Protein AF-A0A132NIS8-F1 (afdb_monomer)

Organism: NCBI:txid1469144

Structure (mmCIF, N/CA/C/O backbone):
data_AF-A0A132NIS8-F1
#
_entry.id   AF-A0A132NIS8-F1
#
loop_
_atom_site.group_PDB
_atom_site.id
_atom_site.type_symbol
_atom_site.label_atom_id
_atom_site.label_alt_id
_atom_site.label_comp_id
_atom_site.label_asym_id
_atom_site.label_entity_id
_atom_site.label_seq_id
_atom_site.pdbx_PDB_ins_code
_atom_site.Cartn_x
_atom_site.Cartn_y
_atom_site.Cartn_z
_atom_site.occupancy
_atom_site.B_iso_or_equiv
_atom_site.auth_seq_id
_atom_site.auth_comp_id
_atom_site.auth_asym_id
_atom_site.auth_atom_id
_atom_site.pdbx_PDB_model_num
ATOM 1 N N . PRO A 1 1 ? 4.749 -0.884 -26.654 1.00 52.06 1 PRO A N 1
ATOM 2 C CA . PRO A 1 1 ? 5.762 -0.735 -25.580 1.00 52.06 1 PRO A CA 1
ATOM 3 C C . PRO A 1 1 ? 5.800 -1.979 -24.673 1.00 52.06 1 PRO A C 1
ATOM 5 O O . PRO A 1 1 ? 4.905 -2.173 -23.857 1.00 52.06 1 PRO A O 1
ATOM 8 N N . HIS A 1 2 ? 6.803 -2.848 -24.831 1.00 63.47 2 HIS A N 1
ATOM 9 C CA . HIS A 1 2 ? 6.985 -3.995 -23.936 1.00 63.47 2 HIS A CA 1
ATOM 10 C C . HIS A 1 2 ? 7.818 -3.556 -22.730 1.00 63.47 2 HIS A C 1
ATOM 12 O O . HIS A 1 2 ? 9.031 -3.381 -22.832 1.00 63.47 2 HIS A O 1
ATOM 18 N N . VAL A 1 3 ? 7.164 -3.334 -21.590 1.00 69.94 3 VAL A N 1
ATOM 19 C CA . VAL A 1 3 ? 7.864 -3.046 -20.333 1.00 69.94 3 VAL A CA 1
ATOM 20 C C . VAL A 1 3 ? 8.637 -4.300 -19.923 1.00 69.94 3 VAL A C 1
ATOM 22 O O . VAL A 1 3 ? 8.032 -5.334 -19.640 1.00 69.94 3 VAL A O 1
ATOM 25 N N . ARG A 1 4 ? 9.973 -4.231 -19.881 1.00 76.19 4 ARG A N 1
ATOM 26 C CA . ARG A 1 4 ? 10.781 -5.305 -19.286 1.00 76.19 4 ARG A CA 1
ATOM 27 C C . ARG A 1 4 ? 10.624 -5.251 -17.769 1.00 76.19 4 ARG A C 1
ATOM 29 O O . ARG A 1 4 ? 11.043 -4.288 -17.135 1.00 76.19 4 ARG A O 1
ATOM 36 N N . ARG A 1 5 ? 10.036 -6.296 -17.187 1.00 81.94 5 ARG A N 1
ATOM 37 C CA . ARG A 1 5 ? 9.917 -6.459 -15.734 1.00 81.94 5 ARG A CA 1
ATOM 38 C C . ARG A 1 5 ? 11.053 -7.355 -15.248 1.00 81.94 5 ARG A C 1
ATOM 40 O O . ARG A 1 5 ? 10.921 -8.572 -15.242 1.00 81.94 5 ARG A O 1
ATOM 47 N N . GLY A 1 6 ? 12.192 -6.752 -14.911 1.00 90.19 6 GLY A N 1
ATOM 48 C CA . GLY A 1 6 ? 13.274 -7.477 -14.237 1.00 90.19 6 GLY A CA 1
ATOM 49 C C . GLY A 1 6 ? 12.848 -7.955 -12.837 1.00 90.19 6 GLY A C 1
ATOM 50 O O . GLY A 1 6 ? 11.815 -7.502 -12.337 1.00 90.19 6 GLY A O 1
ATOM 51 N N . PRO A 1 7 ? 13.640 -8.815 -12.169 1.00 92.38 7 PRO A N 1
ATOM 52 C CA . PRO A 1 7 ? 13.294 -9.385 -10.862 1.00 92.38 7 PRO A CA 1
ATOM 53 C C . PRO A 1 7 ? 12.873 -8.344 -9.820 1.00 92.38 7 PRO A C 1
ATOM 55 O O . PRO A 1 7 ? 11.873 -8.531 -9.138 1.00 92.38 7 PRO A O 1
ATOM 58 N N . HIS A 1 8 ? 13.566 -7.206 -9.760 1.00 91.50 8 HIS A N 1
ATOM 59 C CA . HIS A 1 8 ? 13.220 -6.106 -8.858 1.00 91.50 8 HIS A CA 1
ATOM 60 C C . HIS A 1 8 ? 11.811 -5.542 -9.116 1.00 91.50 8 HIS A C 1
ATOM 62 O O . HIS A 1 8 ? 11.063 -5.271 -8.182 1.00 91.50 8 HIS A O 1
ATOM 68 N N . ALA A 1 9 ? 11.419 -5.380 -10.384 1.00 90.25 9 ALA A N 1
ATOM 69 C CA . ALA A 1 9 ? 10.089 -4.889 -10.740 1.00 90.25 9 ALA A CA 1
ATOM 70 C C . ALA A 1 9 ? 8.999 -5.921 -10.417 1.00 90.25 9 ALA A C 1
ATOM 72 O O . ALA A 1 9 ? 7.930 -5.543 -9.947 1.00 90.25 9 ALA A O 1
ATOM 73 N N . LEU A 1 10 ? 9.271 -7.210 -10.645 1.00 93.12 10 LEU A N 1
ATOM 74 C CA . LEU A 1 10 ? 8.344 -8.289 -10.295 1.00 93.12 10 LEU A CA 1
ATOM 75 C C . LEU A 1 10 ? 8.142 -8.372 -8.780 1.00 93.12 10 LEU A C 1
ATOM 77 O O . LEU A 1 10 ? 7.004 -8.371 -8.323 1.00 93.12 10 LEU A O 1
ATOM 81 N N . TRP A 1 11 ? 9.220 -8.355 -7.996 1.00 96.12 11 TRP A N 1
ATOM 82 C CA . TRP A 1 11 ? 9.115 -8.371 -6.538 1.00 96.12 11 TRP A CA 1
ATOM 83 C C . TRP A 1 11 ? 8.470 -7.109 -5.972 1.00 96.12 11 TRP A C 1
ATOM 85 O O . TRP A 1 11 ? 7.686 -7.215 -5.036 1.00 96.12 11 TRP A O 1
ATOM 95 N N . GLY A 1 12 ? 8.691 -5.940 -6.578 1.00 94.25 12 GLY A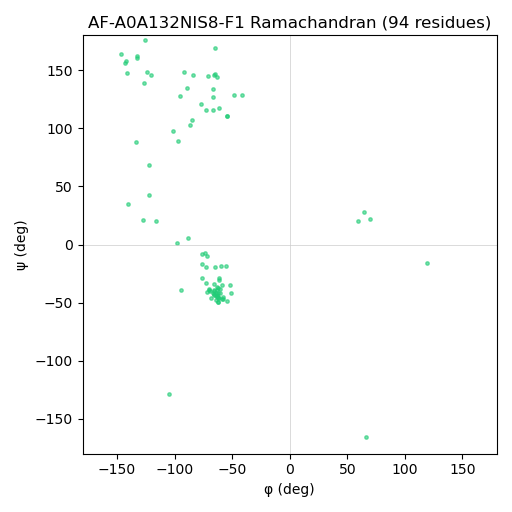 N 1
ATOM 96 C CA . GLY A 1 12 ? 7.946 -4.730 -6.222 1.00 94.25 12 GLY A CA 1
ATOM 97 C C . GLY A 1 12 ? 6.434 -4.870 -6.446 1.00 94.25 12 GLY A C 1
ATOM 98 O O . GLY A 1 12 ? 5.652 -4.421 -5.610 1.00 94.25 12 GLY A O 1
ATOM 99 N N . MET A 1 13 ? 6.008 -5.539 -7.527 1.00 92.94 13 MET A N 1
ATOM 100 C CA . MET A 1 13 ? 4.585 -5.827 -7.767 1.00 92.94 13 MET A CA 1
ATOM 101 C C . MET A 1 13 ? 4.018 -6.784 -6.721 1.00 92.94 13 MET A C 1
ATOM 103 O O . MET A 1 13 ? 2.904 -6.569 -6.252 1.00 92.94 13 MET A O 1
ATOM 107 N N . VAL A 1 14 ? 4.784 -7.805 -6.329 1.00 96.00 14 VAL A N 1
ATOM 108 C CA . VAL A 1 14 ? 4.380 -8.740 -5.273 1.00 96.00 14 VAL A CA 1
ATOM 109 C C . VAL A 1 14 ? 4.243 -8.018 -3.929 1.00 96.00 14 VAL A C 1
ATOM 111 O O . VAL A 1 14 ? 3.234 -8.208 -3.253 1.00 96.00 14 VAL A O 1
ATOM 114 N N . THR A 1 15 ? 5.189 -7.147 -3.557 1.00 96.75 15 THR A N 1
ATOM 115 C CA . THR A 1 15 ? 5.072 -6.322 -2.342 1.00 96.75 15 THR A CA 1
ATOM 116 C C . THR A 1 15 ? 3.809 -5.462 -2.376 1.00 96.75 15 THR A C 1
ATOM 118 O O . THR A 1 15 ? 3.061 -5.407 -1.399 1.00 96.75 15 THR A O 1
ATOM 121 N N . ASP A 1 16 ? 3.553 -4.791 -3.504 1.00 95.31 16 ASP A N 1
ATOM 122 C CA . ASP A 1 16 ? 2.385 -3.925 -3.656 1.00 95.31 16 ASP A CA 1
ATOM 123 C C . ASP A 1 16 ? 1.064 -4.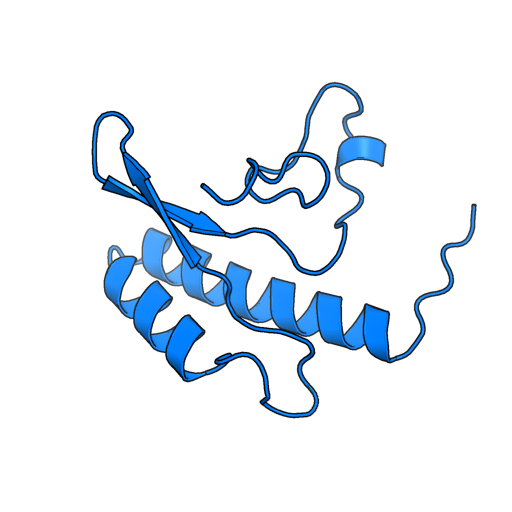678 -3.553 1.00 95.31 16 ASP A C 1
ATOM 125 O O . ASP A 1 16 ? 0.106 -4.148 -2.982 1.00 95.31 16 ASP A O 1
ATOM 129 N N . GLU A 1 17 ? 1.011 -5.881 -4.117 1.00 94.94 17 GLU A N 1
ATOM 130 C CA . GLU A 1 17 ? -0.177 -6.720 -4.084 1.00 94.94 17 GLU A CA 1
ATOM 131 C C . GLU A 1 17 ? -0.424 -7.300 -2.694 1.00 94.94 17 GLU A C 1
ATOM 133 O O . GLU A 1 17 ? -1.558 -7.276 -2.221 1.00 94.94 17 GLU A O 1
ATOM 138 N N . LEU A 1 18 ? 0.627 -7.735 -1.997 1.00 96.69 18 LEU A N 1
ATOM 139 C CA . LEU A 1 18 ? 0.522 -8.236 -0.629 1.00 96.69 18 LEU A CA 1
ATOM 140 C C . LEU A 1 18 ? 0.017 -7.147 0.329 1.00 96.69 18 LEU A C 1
ATOM 142 O O . LEU A 1 18 ? -0.967 -7.357 1.038 1.00 96.69 18 LEU A O 1
ATOM 146 N N . ALA A 1 19 ? 0.623 -5.955 0.295 1.00 96.81 19 ALA A N 1
ATOM 147 C CA . ALA A 1 19 ? 0.173 -4.820 1.103 1.00 96.81 19 ALA A CA 1
ATOM 148 C C . ALA A 1 19 ? -1.259 -4.382 0.738 1.00 96.81 19 ALA A C 1
ATOM 150 O O . ALA A 1 19 ? -2.066 -4.083 1.617 1.00 96.81 19 ALA A O 1
ATOM 151 N N . GLY A 1 20 ? -1.586 -4.350 -0.560 1.00 94.94 20 GLY A N 1
ATOM 152 C CA . GLY A 1 20 ? -2.913 -3.973 -1.047 1.00 94.94 20 GLY A CA 1
ATOM 153 C C . GLY A 1 20 ? -4.007 -4.965 -0.650 1.00 94.94 20 GLY A C 1
ATOM 154 O O . GLY A 1 20 ? -5.076 -4.544 -0.214 1.00 94.94 20 GLY A O 1
ATOM 155 N N . THR A 1 21 ? -3.731 -6.265 -0.753 1.00 96.00 21 THR A N 1
ATOM 156 C CA . THR A 1 21 ? -4.689 -7.334 -0.442 1.00 96.00 21 THR A CA 1
ATOM 157 C C . THR A 1 21 ? -4.985 -7.398 1.050 1.00 96.00 21 THR A C 1
ATOM 159 O O . THR A 1 21 ? -6.153 -7.441 1.429 1.00 96.00 21 THR A O 1
ATOM 162 N N . LEU A 1 22 ? -3.957 -7.337 1.906 1.00 97.50 22 LEU A N 1
ATOM 163 C CA . LEU A 1 22 ? -4.152 -7.305 3.360 1.00 97.50 22 LEU A CA 1
ATOM 164 C C . LEU A 1 22 ? -5.022 -6.115 3.771 1.00 97.50 22 LEU A C 1
ATOM 166 O O . LEU A 1 22 ? -5.984 -6.275 4.518 1.00 97.50 22 LEU A O 1
ATOM 170 N N . TRP A 1 23 ? -4.745 -4.937 3.212 1.00 97.00 23 TRP A N 1
ATOM 171 C CA . TRP A 1 23 ? -5.533 -3.743 3.494 1.00 97.00 23 TRP A CA 1
ATOM 172 C C . TRP A 1 23 ? -6.969 -3.832 2.970 1.00 97.00 23 TRP A C 1
ATOM 174 O O . TRP A 1 23 ? -7.910 -3.460 3.671 1.00 97.00 23 TRP A O 1
ATOM 184 N N . HIS A 1 24 ? -7.162 -4.363 1.760 1.00 95.88 24 HIS A N 1
ATOM 185 C CA . HIS A 1 24 ? -8.492 -4.600 1.205 1.00 95.88 24 HIS A CA 1
ATOM 186 C C . HIS A 1 24 ? -9.321 -5.535 2.097 1.00 95.88 24 HIS A C 1
ATOM 188 O O . HIS A 1 24 ? -10.462 -5.206 2.421 1.00 95.88 24 HIS A O 1
ATOM 194 N N . LEU A 1 25 ? -8.735 -6.650 2.546 1.00 98.12 25 LEU A N 1
ATOM 195 C CA . LEU A 1 25 ? -9.389 -7.592 3.456 1.00 98.12 25 LEU A CA 1
ATOM 196 C C . LEU A 1 25 ? -9.681 -6.955 4.818 1.00 98.12 25 LEU A C 1
ATOM 198 O O . LEU A 1 25 ? -10.779 -7.122 5.338 1.00 98.12 25 LEU A O 1
ATOM 202 N N . GLY A 1 26 ? -8.750 -6.168 5.363 1.00 98.00 26 GLY A N 1
ATOM 203 C CA . GLY A 1 26 ? -8.967 -5.400 6.590 1.00 98.00 26 GLY A CA 1
ATOM 204 C C . GLY A 1 26 ? -10.197 -4.504 6.497 1.00 98.00 26 GLY A C 1
ATOM 205 O O . GLY A 1 26 ? -11.069 -4.570 7.358 1.00 98.00 26 GLY A O 1
ATOM 206 N N . LYS A 1 27 ? -10.330 -3.733 5.412 1.00 96.19 27 LYS A N 1
ATOM 207 C CA . LYS A 1 27 ? -11.525 -2.908 5.176 1.00 96.19 27 LYS A CA 1
ATOM 208 C C . LYS A 1 27 ? -12.794 -3.743 5.042 1.00 96.19 27 LYS A C 1
ATOM 210 O O . LYS A 1 27 ? -13.800 -3.412 5.660 1.00 96.19 27 LYS A O 1
ATOM 215 N N . ALA A 1 28 ? -12.745 -4.832 4.274 1.00 98.12 28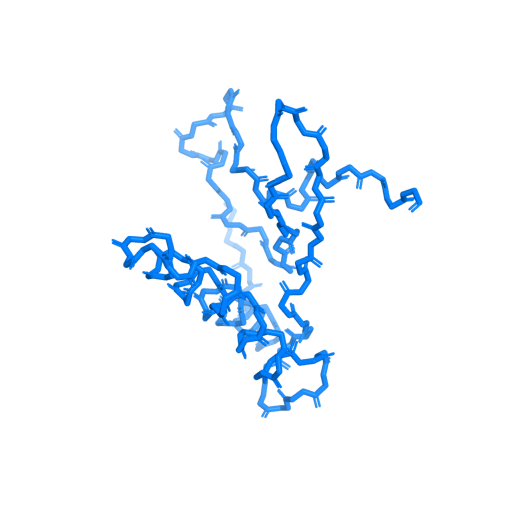 ALA A N 1
ATOM 216 C CA . ALA A 1 28 ? -13.893 -5.718 4.082 1.00 98.12 28 ALA A CA 1
ATOM 217 C C . ALA A 1 28 ? -14.379 -6.358 5.396 1.00 98.12 28 ALA A C 1
ATOM 219 O O . ALA A 1 28 ? -15.565 -6.640 5.540 1.00 98.12 28 ALA A O 1
ATOM 220 N N . LEU A 1 29 ? -13.474 -6.562 6.356 1.00 98.12 29 LEU A N 1
ATOM 221 C CA . LEU A 1 29 ? -13.754 -7.169 7.658 1.00 98.12 29 LEU A CA 1
ATOM 222 C C . LEU A 1 29 ? -13.955 -6.146 8.790 1.00 98.12 29 LEU A C 1
ATOM 224 O O . LEU A 1 29 ? -14.145 -6.554 9.933 1.00 98.12 29 LEU A O 1
ATOM 228 N N . GLY A 1 30 ? -13.887 -4.839 8.515 1.00 97.81 30 GLY A N 1
ATOM 229 C CA . GLY A 1 30 ? -13.972 -3.794 9.546 1.00 97.81 30 GLY A CA 1
ATOM 230 C C . GLY A 1 30 ? -12.757 -3.720 10.485 1.00 97.81 30 GLY A C 1
ATOM 231 O O . GLY A 1 30 ? -12.866 -3.204 11.590 1.00 97.81 30 GLY A O 1
ATOM 232 N N . ARG A 1 31 ? -11.601 -4.238 10.055 1.00 98.06 31 ARG A N 1
ATOM 233 C CA . ARG A 1 31 ? -10.338 -4.345 10.811 1.00 98.06 31 ARG A CA 1
ATOM 234 C C . ARG A 1 31 ? -9.189 -3.639 10.088 1.00 98.06 31 ARG A C 1
ATOM 236 O O . ARG A 1 31 ? -8.094 -4.176 9.938 1.00 98.06 31 ARG A O 1
ATOM 243 N N . GLU A 1 32 ? -9.461 -2.451 9.555 1.00 97.31 32 GLU A N 1
ATOM 244 C CA . GLU A 1 32 ? -8.512 -1.722 8.708 1.00 97.31 32 GLU A CA 1
ATOM 245 C C . GLU A 1 32 ? -7.215 -1.355 9.446 1.00 97.31 32 GLU A C 1
ATOM 247 O O . GLU A 1 32 ? -6.133 -1.592 8.915 1.00 97.31 32 GLU A O 1
ATOM 252 N N . GLU A 1 33 ? -7.312 -0.827 10.670 1.00 97.06 33 GLU A N 1
ATOM 253 C CA . GLU A 1 33 ? -6.149 -0.424 11.476 1.00 97.06 33 GLU A CA 1
ATOM 254 C C . GLU A 1 33 ? -5.245 -1.618 11.816 1.00 97.06 33 GLU A C 1
ATOM 256 O O . GLU A 1 33 ? -4.029 -1.542 11.638 1.00 97.06 33 GLU A O 1
ATOM 261 N N . GLU A 1 34 ? -5.839 -2.750 12.203 1.00 98.06 34 GL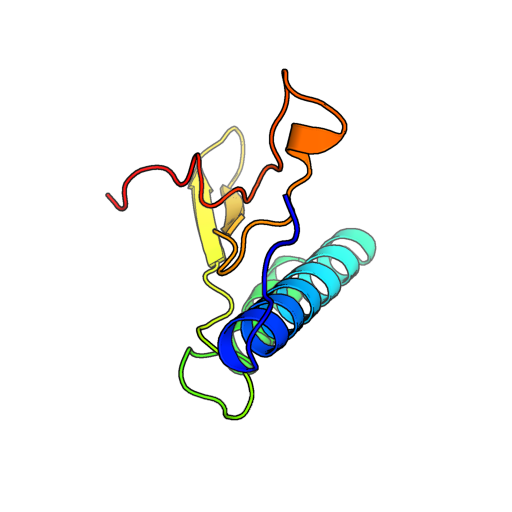U A N 1
ATOM 262 C CA . GLU A 1 34 ? -5.104 -3.998 12.435 1.00 98.06 34 GLU A CA 1
ATOM 263 C C . GLU A 1 34 ? -4.417 -4.478 11.152 1.00 98.06 34 GLU A C 1
ATOM 265 O O . GLU A 1 34 ? -3.229 -4.785 11.163 1.00 98.06 34 GLU A O 1
ATOM 270 N N . ALA A 1 35 ? -5.119 -4.478 10.016 1.00 98.25 35 ALA A N 1
ATOM 271 C CA . ALA A 1 35 ? -4.534 -4.896 8.746 1.00 98.25 35 ALA A CA 1
ATOM 272 C C . ALA A 1 35 ? -3.373 -3.995 8.295 1.00 98.25 35 ALA A C 1
ATOM 274 O O . ALA A 1 35 ? -2.395 -4.493 7.738 1.00 98.25 35 ALA A O 1
ATOM 275 N N . VAL A 1 36 ? -3.454 -2.682 8.539 1.00 97.75 36 VAL A N 1
ATOM 276 C CA . VAL A 1 36 ? -2.354 -1.745 8.272 1.00 97.75 36 VAL A CA 1
ATOM 277 C C . VAL A 1 36 ? -1.158 -2.032 9.178 1.00 97.75 36 VAL A C 1
ATOM 279 O O . VAL A 1 36 ? -0.023 -2.045 8.690 1.00 97.75 36 VAL A O 1
ATOM 282 N N . ALA A 1 37 ? -1.388 -2.294 10.467 1.00 97.88 37 ALA A N 1
ATOM 283 C CA . ALA A 1 37 ?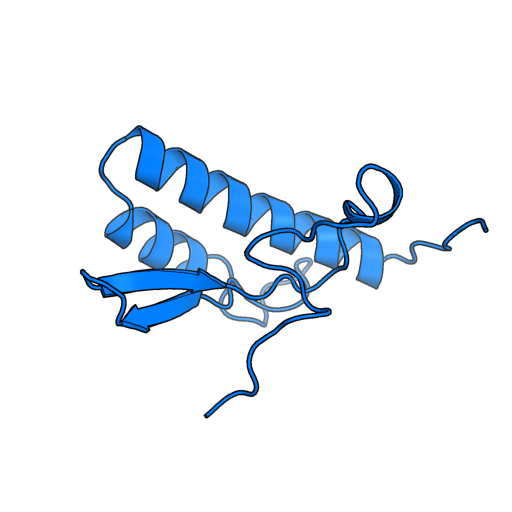 -0.329 -2.639 11.411 1.00 97.88 37 ALA A CA 1
ATOM 284 C C . ALA A 1 37 ? 0.373 -3.950 11.013 1.00 97.88 37 ALA A C 1
ATOM 286 O O . ALA A 1 37 ? 1.596 -3.968 10.871 1.00 97.88 37 ALA A O 1
ATOM 287 N N . GLU A 1 38 ? -0.391 -5.006 10.727 1.00 98.06 38 GLU A N 1
ATOM 288 C CA . GLU A 1 38 ? 0.131 -6.313 10.307 1.00 98.06 38 GLU A CA 1
ATOM 289 C C . GLU A 1 38 ? 0.877 -6.234 8.968 1.00 98.06 38 GLU A C 1
ATOM 291 O O . GLU A 1 38 ? 1.984 -6.754 8.831 1.00 98.06 38 GLU A O 1
ATOM 296 N N . ALA A 1 39 ? 0.329 -5.523 7.976 1.00 97.81 39 ALA A N 1
ATOM 297 C CA . ALA A 1 39 ? 1.011 -5.323 6.698 1.00 97.81 39 ALA A CA 1
ATOM 298 C C . ALA A 1 39 ? 2.331 -4.553 6.870 1.00 97.81 39 ALA A C 1
ATOM 300 O O . ALA A 1 39 ? 3.320 -4.869 6.206 1.00 97.81 39 ALA A O 1
ATOM 301 N N . THR A 1 40 ? 2.365 -3.566 7.770 1.00 97.56 40 THR A N 1
ATOM 302 C CA . THR A 1 40 ? 3.577 -2.794 8.084 1.00 97.56 40 THR A CA 1
ATOM 303 C C . THR A 1 40 ? 4.617 -3.646 8.811 1.00 97.56 40 THR A C 1
ATOM 305 O O . THR A 1 40 ? 5.798 -3.564 8.480 1.00 97.56 40 THR A O 1
ATOM 308 N N . ALA A 1 41 ? 4.190 -4.505 9.739 1.00 97.62 41 ALA A N 1
ATOM 309 C CA . ALA A 1 41 ? 5.065 -5.443 10.438 1.00 97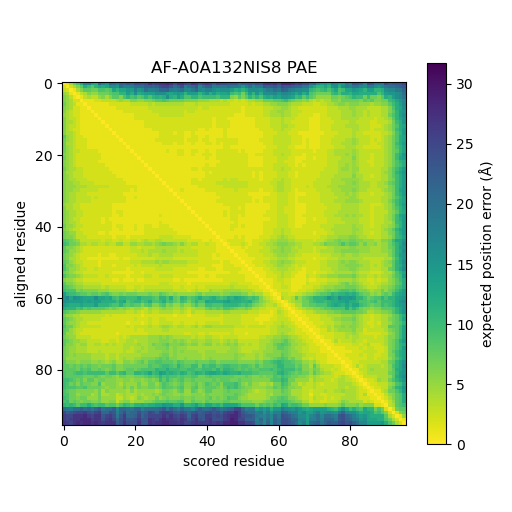.62 41 ALA A CA 1
ATOM 310 C C . ALA A 1 41 ? 5.648 -6.509 9.494 1.00 97.62 41 ALA A C 1
ATOM 312 O O . ALA A 1 41 ? 6.826 -6.848 9.593 1.00 97.62 41 ALA A O 1
ATOM 313 N N . LEU A 1 42 ? 4.847 -7.000 8.544 1.00 96.94 42 LEU A N 1
ATOM 314 C CA . LEU A 1 42 ? 5.275 -7.976 7.541 1.00 96.94 42 LEU A CA 1
ATOM 315 C C . LEU A 1 42 ? 6.243 -7.373 6.508 1.00 96.94 42 LEU A C 1
ATOM 317 O O . LEU A 1 42 ? 7.194 -8.032 6.079 1.00 96.94 42 LEU A O 1
ATOM 321 N N . LEU A 1 43 ? 6.006 -6.120 6.104 1.00 97.56 43 LEU A N 1
ATOM 322 C CA . LEU A 1 43 ? 6.753 -5.413 5.058 1.00 97.56 43 LEU A CA 1
ATOM 323 C C . LEU A 1 43 ? 7.385 -4.107 5.588 1.00 97.56 43 LEU A C 1
ATOM 325 O O . LEU A 1 43 ? 7.008 -3.015 5.146 1.00 97.56 43 LEU A O 1
ATOM 329 N N . PRO A 1 44 ? 8.388 -4.188 6.483 1.00 96.44 44 PRO A N 1
ATOM 330 C CA . PRO A 1 44 ? 9.050 -3.026 7.077 1.00 96.44 44 PRO A CA 1
ATOM 331 C C . PRO A 1 44 ? 10.005 -2.280 6.128 1.00 96.44 44 PRO A C 1
ATOM 333 O O . PRO A 1 44 ? 10.511 -1.225 6.492 1.00 96.44 44 PRO A O 1
ATOM 336 N N . GLY A 1 45 ? 10.284 -2.796 4.922 1.00 95.50 45 GLY A N 1
ATOM 337 C CA . GLY A 1 45 ? 11.192 -2.154 3.955 1.00 95.50 45 GLY A CA 1
ATOM 338 C C . GLY A 1 45 ? 12.421 -2.972 3.556 1.00 95.50 45 GLY A C 1
ATOM 339 O O . GLY A 1 45 ? 13.059 -2.660 2.554 1.00 95.50 45 GLY A O 1
ATOM 340 N N . GLY A 1 46 ? 12.748 -4.013 4.324 1.00 93.44 46 GLY A N 1
ATOM 341 C CA . GLY A 1 46 ? 13.984 -4.787 4.179 1.00 93.44 46 GLY A CA 1
ATOM 342 C C . GLY A 1 46 ? 13.789 -6.285 4.377 1.00 93.44 46 GLY A C 1
ATOM 343 O O . GLY A 1 46 ? 14.668 -6.924 4.940 1.00 93.44 46 GLY A O 1
ATOM 344 N N . THR A 1 47 ? 12.643 -6.830 3.953 1.00 95.50 47 THR A N 1
ATOM 345 C CA . THR A 1 47 ? 12.311 -8.262 4.056 1.00 95.50 47 THR A CA 1
ATOM 346 C C . THR A 1 47 ? 12.523 -8.943 2.704 1.00 95.50 47 THR A C 1
ATOM 348 O O . THR A 1 47 ? 11.628 -8.882 1.862 1.00 95.50 47 THR A O 1
ATOM 351 N N . PRO A 1 48 ? 13.658 -9.617 2.443 1.00 94.88 48 PRO A N 1
ATOM 352 C CA . PRO A 1 48 ? 13.837 -10.335 1.188 1.00 94.88 48 PRO A CA 1
ATOM 353 C C . PRO A 1 48 ? 12.805 -11.467 1.051 1.00 94.88 48 PRO A C 1
ATOM 355 O O . PRO A 1 48 ? 12.477 -12.113 2.047 1.00 94.88 48 PRO A O 1
ATOM 358 N N . PRO A 1 49 ? 12.306 -11.752 -0.163 1.00 95.25 49 PRO A N 1
ATOM 359 C CA . PRO A 1 49 ? 12.654 -11.130 -1.446 1.00 95.25 49 PRO A CA 1
ATOM 360 C C . PRO A 1 49 ? 11.822 -9.877 -1.789 1.00 95.25 49 PRO A C 1
ATOM 362 O O . PRO A 1 49 ? 11.942 -9.349 -2.894 1.00 95.25 49 PRO A O 1
ATOM 365 N N . PHE A 1 50 ? 10.968 -9.409 -0.876 1.00 96.62 50 PHE A N 1
ATOM 366 C CA . PHE A 1 50 ? 10.121 -8.241 -1.092 1.00 96.62 50 PHE A CA 1
ATOM 367 C C . PHE A 1 50 ? 10.967 -6.973 -1.213 1.00 96.62 50 PHE A C 1
ATOM 369 O O . PHE A 1 50 ? 11.884 -6.711 -0.434 1.00 96.62 50 PHE A O 1
ATOM 376 N N . VAL A 1 51 ? 10.645 -6.172 -2.223 1.00 95.12 51 VAL A N 1
ATOM 377 C CA . VAL A 1 51 ? 11.252 -4.855 -2.429 1.00 95.12 51 VAL A CA 1
ATOM 378 C C . VAL A 1 51 ? 10.421 -3.834 -1.671 1.00 95.12 51 VAL A C 1
ATOM 380 O O . VAL A 1 51 ? 9.203 -3.862 -1.811 1.00 95.12 51 VAL A O 1
ATOM 383 N N . GLY A 1 52 ? 11.056 -2.918 -0.936 1.00 93.81 52 GLY A N 1
ATOM 384 C CA . GLY A 1 52 ? 10.381 -1.816 -0.245 1.00 93.81 52 GLY A CA 1
ATOM 385 C C . GLY A 1 52 ? 9.460 -2.265 0.893 1.00 93.81 52 GLY A C 1
ATOM 386 O O . GLY A 1 52 ? 9.556 -3.385 1.390 1.00 93.81 52 GLY A O 1
ATOM 387 N N . GLY A 1 53 ? 8.605 -1.351 1.358 1.00 95.62 53 GLY A N 1
ATOM 388 C CA . GLY A 1 53 ? 7.728 -1.578 2.508 1.00 95.62 53 GLY A CA 1
ATOM 389 C C . GLY A 1 53 ? 6.252 -1.326 2.215 1.00 95.62 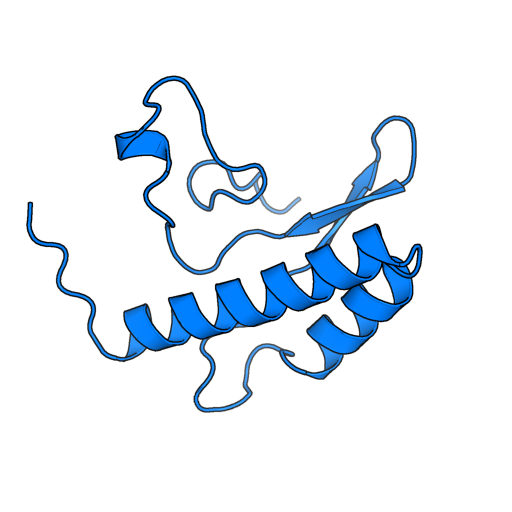53 GLY A C 1
ATOM 390 O O . GLY A 1 53 ? 5.880 -0.865 1.132 1.00 95.62 53 GLY A O 1
ATOM 391 N N . ALA A 1 54 ? 5.408 -1.593 3.213 1.00 95.81 54 ALA A N 1
ATOM 392 C CA . ALA A 1 54 ? 3.968 -1.366 3.124 1.00 95.81 54 ALA A CA 1
ATOM 393 C C . ALA A 1 54 ? 3.633 0.106 2.832 1.00 95.81 54 ALA A C 1
ATOM 395 O O . ALA A 1 54 ? 2.718 0.377 2.063 1.00 95.81 54 ALA A O 1
ATOM 396 N N . GLY A 1 55 ? 4.401 1.065 3.358 1.00 93.19 55 GLY A N 1
ATOM 397 C CA . GLY A 1 55 ? 4.331 2.472 2.939 1.00 93.19 55 GLY A CA 1
ATOM 398 C C . GLY A 1 55 ? 2.997 3.1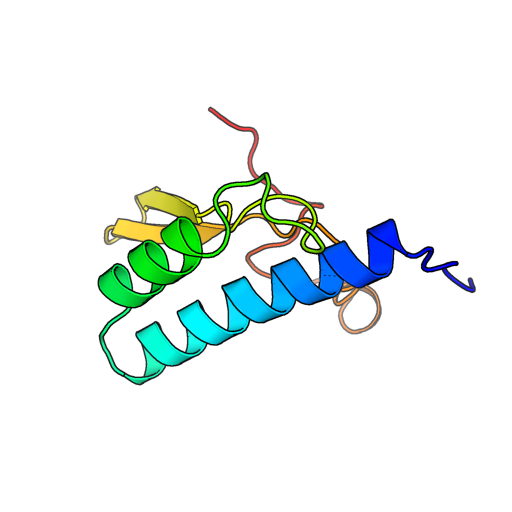66 3.237 1.00 93.19 55 GLY A C 1
ATOM 399 O O . GLY A 1 55 ? 2.604 4.070 2.494 1.00 93.19 55 GLY A O 1
ATOM 400 N N . PHE A 1 56 ? 2.288 2.718 4.278 1.00 94.75 56 PHE A N 1
ATOM 401 C CA . PHE A 1 56 ? 1.072 3.367 4.756 1.00 94.75 56 PHE A CA 1
ATOM 402 C C . PHE A 1 56 ? 1.379 4.702 5.432 1.00 94.75 56 PHE A C 1
ATOM 404 O O . PHE A 1 56 ? 2.388 4.865 6.112 1.00 94.75 56 PHE A O 1
ATOM 411 N N . 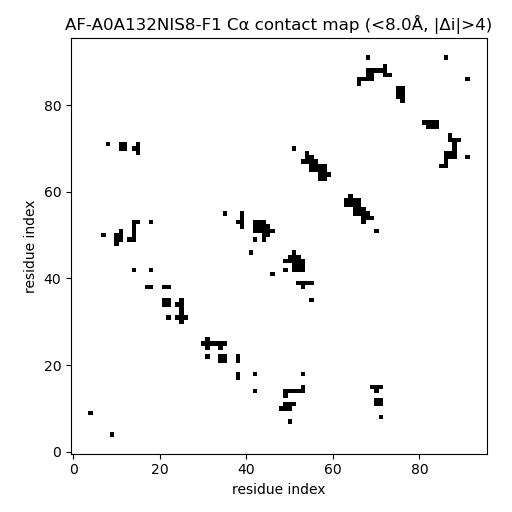ARG A 1 57 ? 0.467 5.649 5.250 1.00 92.25 57 ARG A N 1
ATOM 412 C CA . ARG A 1 57 ? 0.391 6.930 5.947 1.00 92.25 57 ARG A CA 1
ATOM 413 C C . ARG A 1 57 ? -1.075 7.255 6.203 1.00 92.25 57 ARG A C 1
ATOM 415 O O . ARG A 1 57 ? -1.952 6.754 5.497 1.00 92.25 57 ARG A O 1
ATOM 422 N N . THR A 1 58 ? -1.338 8.108 7.177 1.00 91.38 58 THR A N 1
ATOM 423 C CA . THR A 1 58 ? -2.674 8.661 7.390 1.00 91.38 58 THR A CA 1
ATOM 424 C C . THR A 1 58 ? -2.829 9.970 6.626 1.00 91.38 58 THR A C 1
ATOM 426 O O . THR A 1 58 ? -1.864 10.705 6.421 1.00 91.38 58 THR A O 1
ATOM 429 N N . VAL A 1 59 ? -4.047 10.253 6.184 1.00 88.69 59 VAL A N 1
ATOM 430 C CA . VAL A 1 59 ? -4.456 11.557 5.665 1.00 88.69 59 VAL A CA 1
ATOM 431 C C . VAL A 1 59 ? -5.692 12.011 6.426 1.00 88.69 59 VAL A C 1
ATOM 433 O O . VAL A 1 59 ? -6.585 11.209 6.708 1.00 88.69 59 VAL A O 1
ATOM 436 N N . GLU A 1 60 ? -5.733 13.296 6.755 1.00 84.75 60 GLU A N 1
ATOM 437 C CA . GLU A 1 60 ? -6.901 13.922 7.366 1.00 84.75 60 GLU A CA 1
ATOM 438 C C . GLU A 1 60 ? -7.862 14.343 6.249 1.00 84.75 60 GLU A C 1
ATOM 440 O O . GLU A 1 60 ? -7.578 15.260 5.475 1.00 84.75 60 GLU A O 1
ATOM 445 N N . LEU A 1 61 ? -8.972 13.615 6.116 1.00 79.31 61 LEU A N 1
ATOM 446 C CA . LEU A 1 61 ? -10.093 13.974 5.246 1.00 79.31 61 LEU A CA 1
ATOM 447 C C . LEU A 1 61 ? -11.238 14.498 6.128 1.00 79.31 61 LEU A C 1
ATOM 449 O O . LEU A 1 61 ? -11.028 15.393 6.939 1.00 79.31 61 LEU A O 1
ATOM 453 N N . ARG A 1 62 ? -12.457 13.968 5.978 1.00 83.38 62 ARG A N 1
ATOM 454 C CA . ARG A 1 62 ? -13.529 14.181 6.966 1.00 83.38 62 ARG A CA 1
ATOM 455 C C . ARG A 1 62 ? -13.271 13.390 8.249 1.00 83.38 62 ARG A C 1
ATOM 457 O O . ARG A 1 62 ? -13.585 13.883 9.321 1.00 83.38 62 ARG A O 1
ATOM 464 N N . ASP A 1 63 ? -12.653 12.221 8.096 1.00 82.75 63 ASP A N 1
ATOM 465 C CA . ASP A 1 63 ? -12.162 11.342 9.152 1.00 82.75 63 ASP A CA 1
ATOM 466 C C . ASP A 1 63 ? -10.727 10.904 8.805 1.00 82.75 63 ASP A C 1
ATOM 468 O O . ASP A 1 63 ? -10.306 10.995 7.641 1.00 82.75 63 ASP A O 1
ATOM 472 N N . ARG A 1 64 ? -9.979 10.408 9.801 1.00 84.94 64 ARG A N 1
ATOM 473 C CA . ARG A 1 64 ? -8.634 9.841 9.613 1.00 84.94 64 ARG A CA 1
ATOM 474 C C . ARG A 1 64 ? -8.715 8.631 8.682 1.00 84.94 64 ARG A C 1
ATOM 476 O O . ARG A 1 64 ? -9.321 7.623 9.037 1.00 84.94 64 ARG A O 1
ATOM 483 N N . ALA A 1 65 ? -8.063 8.704 7.524 1.00 89.25 65 ALA A N 1
ATOM 484 C CA . ALA A 1 65 ? -8.044 7.621 6.542 1.00 89.25 65 ALA A CA 1
ATOM 485 C C . ALA A 1 65 ? -6.619 7.135 6.270 1.00 89.25 65 ALA A C 1
ATOM 487 O O . ALA A 1 65 ? -5.674 7.926 6.248 1.00 89.25 65 ALA A O 1
ATOM 488 N N . TYR A 1 66 ? -6.457 5.838 6.012 1.00 93.06 66 TYR A N 1
ATOM 489 C CA . TYR A 1 66 ? -5.182 5.293 5.555 1.00 93.06 66 TYR A CA 1
ATOM 490 C C . TYR A 1 66 ? -5.028 5.447 4.042 1.00 93.06 66 TYR A C 1
ATOM 492 O O . TYR A 1 66 ? -5.973 5.337 3.262 1.00 93.06 66 TYR A O 1
ATOM 500 N N . THR A 1 67 ? -3.797 5.675 3.605 1.00 91.44 67 THR A N 1
ATOM 501 C CA . THR A 1 67 ? -3.397 5.596 2.202 1.00 91.44 67 THR A CA 1
ATOM 502 C C . THR A 1 67 ? -1.964 5.092 2.111 1.00 91.44 67 THR A C 1
ATOM 504 O O . THR A 1 67 ? -1.226 5.100 3.092 1.00 91.44 67 THR A O 1
ATOM 507 N N . ARG A 1 68 ? -1.540 4.642 0.933 1.00 92.31 68 ARG A N 1
ATOM 508 C CA . ARG A 1 68 ? -0.145 4.276 0.669 1.00 92.31 68 ARG A CA 1
ATOM 509 C C . ARG A 1 68 ? 0.241 4.668 -0.740 1.00 92.31 68 ARG A C 1
ATOM 511 O O . ARG A 1 68 ? -0.604 4.751 -1.628 1.00 92.31 68 ARG A O 1
ATOM 518 N N . THR A 1 69 ? 1.533 4.847 -0.960 1.00 87.25 69 THR A N 1
ATOM 519 C CA . THR A 1 69 ? 2.078 4.963 -2.313 1.00 87.25 69 THR A CA 1
ATOM 520 C C . THR A 1 69 ? 2.579 3.593 -2.750 1.00 87.25 69 THR A C 1
ATOM 522 O O . THR A 1 69 ? 3.342 2.958 -2.023 1.00 87.25 69 THR A O 1
ATOM 525 N N . ARG A 1 70 ? 2.139 3.114 -3.920 1.00 90.81 70 ARG A N 1
ATOM 526 C CA . ARG A 1 70 ? 2.669 1.874 -4.501 1.00 90.81 70 ARG A CA 1
ATOM 527 C C . ARG A 1 70 ? 4.147 2.026 -4.871 1.00 90.81 70 ARG A C 1
ATOM 529 O O . ARG A 1 70 ? 4.574 3.089 -5.309 1.00 90.81 70 ARG A O 1
ATOM 536 N N . LEU A 1 71 ? 4.904 0.941 -4.754 1.00 91.69 71 LEU A N 1
ATOM 537 C CA . LEU A 1 71 ? 6.310 0.867 -5.161 1.00 91.69 71 LEU A CA 1
ATOM 538 C C . LEU A 1 71 ? 6.455 0.763 -6.682 1.00 91.69 71 LEU A C 1
ATOM 540 O O . LEU A 1 71 ? 7.448 1.198 -7.262 1.00 91.69 71 LEU A O 1
ATOM 544 N N . THR A 1 72 ? 5.454 0.181 -7.337 1.00 88.12 72 THR A N 1
ATOM 545 C CA . THR A 1 72 ? 5.411 -0.058 -8.775 1.00 88.12 72 THR A CA 1
ATOM 546 C C . THR A 1 72 ? 4.171 0.564 -9.403 1.00 88.12 72 THR A C 1
ATOM 548 O O . THR A 1 72 ? 3.097 0.672 -8.806 1.00 88.12 72 THR A O 1
ATOM 551 N N . CYS A 1 73 ? 4.299 0.988 -10.660 1.00 86.12 73 CYS A N 1
ATOM 552 C CA . CYS A 1 73 ? 3.155 1.479 -11.409 1.00 86.12 73 CYS A CA 1
ATOM 553 C C . CYS A 1 73 ? 2.288 0.303 -11.884 1.00 86.12 73 CYS A C 1
ATOM 555 O O . CYS A 1 73 ? 2.750 -0.543 -12.649 1.00 86.12 73 CYS A O 1
ATOM 557 N N . CYS A 1 74 ? 1.017 0.286 -11.478 1.00 83.88 74 CYS A N 1
ATOM 558 C CA . CYS A 1 74 ? 0.031 -0.700 -11.935 1.00 83.88 74 CYS A CA 1
ATOM 559 C C . CYS A 1 74 ? -0.413 -0.508 -13.397 1.00 83.88 74 CYS A C 1
ATOM 561 O O . CYS A 1 74 ? -1.092 -1.373 -13.936 1.00 83.88 74 CYS A O 1
ATOM 563 N N . LEU A 1 75 ? -0.043 0.613 -14.031 1.00 86.44 75 LEU A N 1
ATOM 564 C CA . LEU A 1 75 ? -0.447 0.996 -15.390 1.00 86.44 75 LEU A CA 1
ATOM 565 C C . LEU A 1 75 ? -1.968 1.136 -15.594 1.00 86.44 75 LEU A C 1
ATOM 567 O O . LEU A 1 75 ? -2.416 1.141 -16.729 1.00 86.44 75 LEU A O 1
ATOM 571 N N . TYR A 1 76 ? -2.766 1.317 -14.536 1.00 85.38 76 TYR A N 1
ATOM 572 C CA . TYR A 1 76 ? -4.224 1.499 -14.655 1.00 85.38 76 TYR A CA 1
ATOM 573 C C . TYR A 1 76 ? -4.625 2.606 -15.648 1.00 85.38 76 TYR A C 1
ATOM 575 O O . TYR A 1 76 ? -5.575 2.442 -16.407 1.00 85.38 76 TYR A O 1
ATOM 583 N N . TYR A 1 77 ? -3.832 3.678 -15.734 1.00 83.94 77 TYR A N 1
ATOM 584 C CA . TYR A 1 77 ? -4.045 4.778 -16.680 1.00 83.94 77 TYR A CA 1
ATOM 585 C C . TYR A 1 77 ? -4.025 4.345 -18.159 1.00 83.94 77 TYR A C 1
ATOM 587 O O . TYR A 1 77 ? -4.476 5.084 -19.023 1.00 83.94 77 TYR A O 1
ATOM 595 N N . THR A 1 78 ? -3.476 3.173 -18.504 1.00 86.44 78 THR A N 1
ATOM 596 C CA . THR A 1 78 ? -3.550 2.671 -19.887 1.00 86.44 78 THR A CA 1
ATOM 597 C C . THR A 1 78 ? -4.930 2.114 -20.224 1.00 86.44 78 THR A C 1
ATOM 599 O O . THR A 1 78 ? -5.217 1.899 -21.396 1.00 86.44 78 THR A O 1
ATOM 602 N N . LEU A 1 79 ? -5.746 1.832 -19.206 1.00 87.44 79 LEU A N 1
ATOM 603 C CA . LEU A 1 79 ? -7.136 1.402 -19.338 1.00 87.44 79 LEU A CA 1
ATOM 604 C C . LEU A 1 79 ? -8.096 2.595 -19.240 1.00 87.44 79 LEU A C 1
ATOM 606 O O . LEU A 1 79 ? -9.063 2.643 -19.988 1.00 87.44 79 LEU A O 1
ATOM 610 N N . CYS A 1 80 ? -7.808 3.548 -18.346 1.00 86.44 80 CYS A N 1
ATOM 611 C CA . CYS A 1 80 ? -8.597 4.763 -18.128 1.00 86.44 80 CYS A CA 1
ATOM 612 C C . CYS A 1 80 ? -7.658 5.989 -18.054 1.00 86.44 80 CYS A C 1
ATOM 614 O O . CYS A 1 80 ? -7.153 6.292 -16.973 1.00 86.44 80 CYS A O 1
ATOM 616 N N . PRO A 1 81 ? -7.329 6.644 -19.184 1.00 84.31 81 PRO A N 1
ATOM 617 C CA . PRO A 1 81 ? -6.320 7.714 -19.242 1.00 84.31 81 PRO A CA 1
ATOM 618 C C . PRO A 1 81 ? -6.625 8.955 -18.399 1.00 84.31 81 PRO A C 1
ATOM 620 O O . PRO A 1 81 ? -5.704 9.630 -17.938 1.00 84.31 81 PRO A O 1
ATOM 623 N N . GLU A 1 82 ? -7.903 9.256 -18.217 1.00 85.06 82 GLU A N 1
ATOM 624 C CA . GLU A 1 82 ? -8.424 10.360 -17.416 1.00 85.06 82 GLU A CA 1
ATOM 625 C C . GLU A 1 82 ? -8.366 10.100 -15.904 1.00 85.06 82 GLU A C 1
ATOM 627 O O . GLU A 1 82 ? -8.603 11.023 -15.126 1.00 85.06 82 GLU A O 1
ATOM 632 N N . ASP A 1 83 ? -8.027 8.876 -15.486 1.00 84.19 83 ASP A N 1
ATOM 633 C CA . ASP A 1 83 ? -8.081 8.455 -14.092 1.00 84.19 83 ASP A CA 1
ATOM 634 C C . ASP A 1 83 ? -6.803 7.737 -13.633 1.00 84.19 83 ASP A C 1
ATOM 636 O O . ASP A 1 83 ? -5.968 7.241 -14.398 1.00 84.19 83 ASP A O 1
ATOM 640 N N . VAL A 1 84 ? -6.622 7.689 -12.321 1.00 82.25 84 VAL A N 1
ATOM 641 C CA . VAL A 1 84 ? -5.433 7.146 -11.669 1.00 82.25 84 VAL A CA 1
ATOM 642 C C . VAL A 1 84 ? -5.812 6.383 -10.418 1.00 82.25 84 VAL A C 1
ATOM 644 O O . VAL A 1 84 ? -6.753 6.725 -9.712 1.00 82.25 84 VAL A O 1
ATOM 647 N N . CYS A 1 85 ? -5.048 5.341 -10.091 1.00 81.25 85 CYS A N 1
ATOM 648 C CA . CYS A 1 85 ? -5.325 4.631 -8.852 1.00 81.25 85 CYS A CA 1
ATOM 649 C C . CYS A 1 85 ? -5.054 5.536 -7.637 1.00 81.25 85 CYS A C 1
ATOM 651 O O . CYS A 1 85 ? -4.109 6.327 -7.632 1.00 81.25 85 CYS A O 1
ATOM 653 N N . SER A 1 86 ? -5.839 5.369 -6.573 1.00 78.12 86 SER A N 1
ATOM 654 C CA . SER A 1 86 ? -5.739 6.147 -5.323 1.00 78.12 86 SER A CA 1
ATOM 655 C C . SER A 1 86 ? -4.350 6.114 -4.669 1.00 78.12 86 SER A C 1
ATOM 657 O O . SER A 1 86 ? -4.011 6.961 -3.848 1.00 78.12 86 SER A O 1
ATOM 659 N N . ASN A 1 87 ? -3.537 5.126 -5.046 1.00 83.38 87 ASN A N 1
ATOM 660 C CA . ASN A 1 87 ? -2.222 4.834 -4.488 1.00 83.38 87 ASN A CA 1
ATOM 661 C C . ASN A 1 87 ? -1.117 5.005 -5.546 1.00 83.38 87 ASN A C 1
ATOM 663 O O . ASN A 1 87 ? -0.051 4.387 -5.453 1.00 83.38 87 ASN A O 1
ATOM 667 N N . CYS A 1 88 ? -1.401 5.760 -6.612 1.00 82.69 88 CYS A N 1
ATOM 668 C CA . CYS A 1 88 ? -0.545 5.856 -7.786 1.00 82.69 88 CYS A CA 1
ATOM 669 C C . CYS A 1 88 ? 0.788 6.538 -7.448 1.00 82.69 88 CYS A C 1
ATOM 671 O O . CYS A 1 88 ? 0.779 7.682 -6.992 1.00 82.69 88 CYS A O 1
ATOM 673 N N . PRO A 1 89 ? 1.945 5.923 -7.766 1.00 77.75 89 PRO A N 1
ATOM 674 C CA . PRO A 1 89 ? 3.237 6.577 -7.569 1.00 77.75 89 PRO A CA 1
ATOM 675 C C . PRO A 1 89 ? 3.410 7.816 -8.452 1.00 77.75 89 PRO A C 1
ATOM 677 O O . PRO A 1 89 ? 4.226 8.673 -8.141 1.00 77.75 89 PRO A O 1
ATOM 680 N N . ARG A 1 90 ? 2.627 7.949 -9.536 1.00 75.31 90 ARG A N 1
ATOM 681 C CA . ARG A 1 90 ? 2.653 9.138 -10.404 1.00 75.31 90 ARG A CA 1
ATOM 682 C C . ARG A 1 90 ? 2.015 10.369 -9.757 1.00 75.31 90 ARG A C 1
ATOM 684 O O . ARG A 1 90 ? 2.251 11.467 -10.238 1.00 75.31 90 ARG A O 1
ATOM 691 N N . ILE A 1 91 ? 1.182 10.178 -8.732 1.00 74.44 91 ILE A N 1
ATOM 692 C CA . ILE A 1 91 ? 0.450 11.252 -8.036 1.00 74.44 91 ILE A CA 1
ATOM 693 C C . ILE A 1 91 ? 0.703 11.156 -6.532 1.00 74.44 91 ILE A C 1
ATOM 695 O O . ILE A 1 91 ? -0.062 11.665 -5.722 1.00 74.44 91 ILE A O 1
ATOM 699 N N . ALA A 1 92 ? 1.790 10.493 -6.130 1.00 60.06 92 ALA A N 1
ATOM 700 C CA . ALA A 1 92 ? 2.204 10.514 -4.742 1.00 60.06 92 ALA A CA 1
ATOM 701 C C . ALA A 1 92 ? 2.341 11.982 -4.318 1.00 60.06 92 ALA A C 1
ATOM 703 O O . ALA A 1 92 ? 3.209 12.693 -4.825 1.00 60.06 92 ALA A O 1
ATOM 704 N N . ALA A 1 93 ? 1.435 12.430 -3.439 1.00 49.44 93 ALA A N 1
ATOM 705 C CA . ALA A 1 93 ? 1.559 13.705 -2.759 1.00 49.44 93 ALA A CA 1
ATOM 706 C C . ALA A 1 93 ? 2.981 13.769 -2.204 1.00 49.44 93 ALA A C 1
ATOM 708 O O . ALA A 1 93 ? 3.437 12.798 -1.589 1.00 49.44 93 ALA A O 1
ATOM 709 N N . ALA A 1 94 ? 3.679 14.866 -2.501 1.00 38.34 94 ALA A N 1
ATOM 710 C CA . ALA A 1 94 ? 4.983 15.161 -1.938 1.00 38.34 94 ALA A CA 1
ATOM 711 C C . ALA A 1 94 ? 4.966 14.798 -0.448 1.00 38.34 94 ALA A C 1
ATOM 713 O O . ALA A 1 94 ? 4.028 15.167 0.260 1.00 38.34 94 ALA A O 1
ATOM 714 N N . ALA A 1 95 ? 5.953 14.018 -0.008 1.00 36.56 95 ALA A N 1
ATOM 715 C CA . ALA A 1 95 ? 6.191 13.825 1.411 1.00 36.56 95 ALA A CA 1
ATOM 716 C C . ALA A 1 95 ? 6.340 15.222 2.032 1.00 36.56 95 ALA A C 1
ATOM 718 O O . ALA A 1 95 ? 7.271 15.948 1.677 1.00 36.56 95 ALA A O 1
ATOM 719 N N . GLY A 1 96 ? 5.356 15.614 2.840 1.00 32.72 96 GLY A N 1
ATOM 720 C CA . GLY A 1 96 ? 5.479 16.713 3.790 1.00 32.72 96 GLY A CA 1
ATOM 721 C C . GLY A 1 96 ? 6.174 16.204 5.036 1.00 32.72 96 GLY A C 1
ATOM 722 O O . GLY A 1 96 ? 5.848 15.063 5.438 1.00 32.72 96 GLY A O 1
#

Radius of gyration: 13.93 Å; Cα contacts (8 Å, |Δi|>4): 113; chains: 1; bounding box: 28×28×38 Å

Solvent-accessible surface area (backbone atoms only — not comparable to full-atom values): 5678 Å² total; per-residue (Å²): 136,87,81,83,69,50,72,68,54,49,26,17,45,50,36,41,49,53,37,49,49,43,35,51,49,12,52,78,69,76,38,39,70,60,23,50,50,52,33,36,70,70,26,75,40,79,43,83,82,38,43,52,48,39,55,71,45,78,46,84,68,97,56,86,37,82,46,39,50,39,82,47,83,84,59,58,38,82,80,40,75,94,49,74,59,98,35,33,54,92,67,52,71,76,89,124

Mean predicted aligned error: 5.3 Å

Sequence (96 aa):
PHVRRGPHALWGMVTDELAGTLWHLGKALGREEEAVAEATALLPGGTPPFVGGAGFRTVELRDRAYTRTRLTCCLYYTLCPEDVCSNCPRIAAAAG

Foldseek 3Di:
DDDDQDLLNVLLVVLQCLLVVLQVVCVVVVNNVVSNVVQCVVFVQDDPPHHGGSAWDWDDDVHTDIAGARPHAPPVCVVPVVDDDRRYNVPPDPDD

InterPro domains:
  IPR024726 Ferric siderophore reductase, C-terminal [PF11575] (70-90)

Secondary structure (DSSP, 8-state):
------HHHHHHHHHHHHHHHHHHHHHHTT-HHHHHHHHHHH-EE--TTS-EE--EEEEESSSEEEEE--SS---GGGT-TT---TT-GGG-----

pLDDT: mean 87.89, std 13.4, range [32.72, 98.25]